Protein AF-A0A955J8L3-F1 (afdb_monomer_lite)

Radius of gyration: 18.0 Å; chains: 1; bounding box: 46×38×41 Å

Foldseek 3Di:
DDDDPPDQPPPDPVSVVVLVVVCPPDDPLVVLVVLLVVLQVLLVVLLVVLVVLVVVLVVCVVVVVPVVCVVVSVVSVVVSLVSLVVSVVVNVVSCVVCVPSCVPPDDDSVSSPD

Sequence (114 aa):
MGSEPDSFKKLGPEALVMFARGLAGLPPEEVRQLKRLYVKNTVTDLRAEIGHREAGFRAGCIHWLIPLFWPFAWAERSSISVAKRRGRELVANLREAWSEDLRGLELDLTFLEG

Secondary structure (DSSP, 8-state):
---------TT-HHHHHHHHHHTTT--HHHHHHHHHHHHHHHHHHHHHHHHHHHHHHHHGGGGGGSGGGHHHHHHHHHHHHHHHHHHHHHHHHHHHHTTTTTTT-----GGG--

pLDDT: mean 81.44, std 13.81, range [36.38, 91.94]

Structure (mmCIF, N/CA/C/O backbone):
data_AF-A0A955J8L3-F1
#
_entry.id   AF-A0A955J8L3-F1
#
loop_
_atom_site.group_PDB
_atom_site.id
_atom_site.type_symbol
_atom_site.label_atom_id
_atom_site.label_alt_id
_atom_site.label_comp_id
_atom_site.label_asym_id
_atom_site.label_entity_id
_atom_site.label_seq_id
_atom_site.pdbx_PDB_ins_code
_atom_site.Cartn_x
_atom_site.Cartn_y
_atom_site.Cartn_z
_atom_site.occupancy
_atom_site.B_iso_or_equiv
_atom_site.auth_seq_id
_atom_site.auth_comp_id
_atom_site.auth_asym_id
_atom_site.auth_atom_id
_atom_site.pdbx_PDB_model_num
ATOM 1 N N . MET A 1 1 ? -8.890 24.663 -14.651 1.00 36.78 1 MET A N 1
ATOM 2 C CA . MET A 1 1 ? -8.043 23.460 -14.506 1.00 36.78 1 MET A CA 1
ATOM 3 C C . MET A 1 1 ? -8.413 22.839 -13.180 1.00 36.78 1 MET A C 1
ATOM 5 O O . MET A 1 1 ? -8.233 23.492 -12.163 1.00 36.78 1 MET A O 1
ATOM 9 N N . GLY A 1 2 ? -9.103 21.699 -13.230 1.00 36.38 2 GLY A N 1
ATOM 10 C CA . GLY A 1 2 ? -9.717 21.079 -12.062 1.00 36.38 2 GLY A CA 1
ATOM 11 C C . GLY A 1 2 ? -8.663 20.686 -11.039 1.00 36.38 2 GLY A C 1
ATOM 12 O O . GLY A 1 2 ? -7.707 19.996 -11.372 1.00 36.38 2 GLY A O 1
ATOM 13 N N . SER A 1 3 ? -8.846 21.159 -9.813 1.00 40.03 3 SER A N 1
ATOM 14 C CA . SER A 1 3 ? -8.213 20.600 -8.630 1.00 40.03 3 SER A CA 1
ATOM 15 C C . SER A 1 3 ? -8.652 19.143 -8.521 1.00 40.03 3 SER A C 1
ATOM 17 O O . SER A 1 3 ? -9.813 18.877 -8.200 1.00 40.03 3 SER A O 1
ATOM 19 N N . GLU A 1 4 ? -7.751 18.214 -8.841 1.00 40.41 4 GLU A N 1
ATOM 20 C CA . GLU A 1 4 ? -7.878 16.832 -8.387 1.00 40.41 4 GLU A CA 1
ATOM 21 C C . GLU A 1 4 ? -8.183 16.873 -6.884 1.00 40.41 4 GLU A C 1
ATOM 23 O O . GLU A 1 4 ? -7.490 17.589 -6.152 1.00 40.41 4 GLU A O 1
ATOM 28 N N . PRO A 1 5 ? -9.242 16.198 -6.403 1.00 42.09 5 PRO A N 1
ATOM 29 C CA . PRO A 1 5 ? -9.446 16.083 -4.972 1.00 42.09 5 PRO A CA 1
ATOM 30 C C . PRO A 1 5 ? -8.207 15.387 -4.423 1.00 42.09 5 PRO A C 1
ATOM 32 O O . PRO A 1 5 ? -7.914 14.276 -4.859 1.00 42.09 5 PRO A O 1
ATOM 35 N N . AS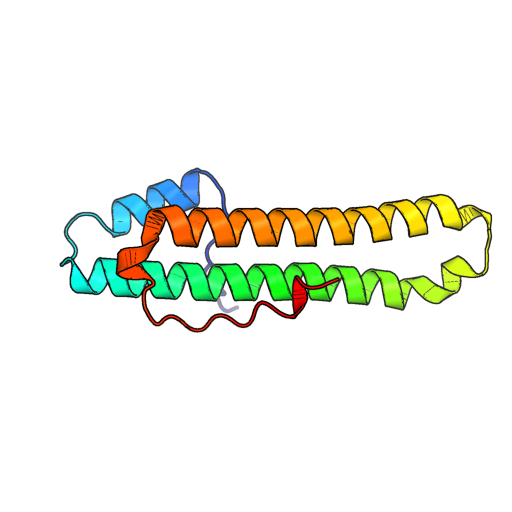P A 1 6 ? -7.479 16.083 -3.541 1.00 46.69 6 ASP A N 1
ATOM 36 C CA . ASP A 1 6 ? -6.285 15.616 -2.839 1.00 46.69 6 ASP A CA 1
ATOM 37 C C . ASP A 1 6 ? -6.518 14.175 -2.374 1.00 46.69 6 ASP A C 1
ATOM 39 O O . ASP A 1 6 ? -7.111 13.898 -1.328 1.00 46.69 6 ASP A O 1
ATOM 43 N N . SER A 1 7 ? -6.077 13.241 -3.212 1.00 43.53 7 SER A N 1
ATOM 44 C CA . SER A 1 7 ? -5.989 11.830 -2.914 1.00 43.53 7 SER A CA 1
ATOM 45 C C . SER A 1 7 ? -5.179 11.748 -1.637 1.00 43.53 7 SER A C 1
ATOM 47 O O . SER A 1 7 ? -4.034 12.206 -1.654 1.00 43.53 7 SER A O 1
ATOM 49 N N . PHE A 1 8 ? -5.796 11.258 -0.554 1.00 45.09 8 PHE A N 1
ATOM 50 C CA . PHE A 1 8 ? -5.191 10.989 0.751 1.00 45.09 8 PHE A CA 1
ATOM 51 C C . PHE A 1 8 ? -3.675 10.846 0.631 1.00 45.09 8 PHE A C 1
ATOM 53 O O . PHE A 1 8 ? -3.144 9.806 0.238 1.00 45.09 8 PHE A O 1
ATOM 60 N N . LYS A 1 9 ? -2.989 11.967 0.862 1.00 47.22 9 LYS A N 1
ATOM 61 C CA . LYS A 1 9 ? -1.574 12.121 0.556 1.00 47.22 9 LYS A CA 1
ATOM 62 C C . LYS A 1 9 ? -0.835 11.099 1.410 1.00 47.22 9 LYS A C 1
ATOM 64 O O . LYS A 1 9 ? -0.907 11.182 2.632 1.00 47.22 9 LYS A O 1
ATOM 69 N N . LYS A 1 10 ? -0.226 10.117 0.730 1.00 51.62 10 LYS A N 1
ATOM 70 C CA . LYS A 1 10 ? 0.714 9.086 1.207 1.00 51.62 10 LYS A CA 1
ATOM 71 C C . LYS A 1 10 ? 0.855 9.013 2.725 1.00 51.62 10 LYS A C 1
ATOM 73 O O . LYS A 1 10 ? 1.478 9.912 3.267 1.00 51.62 10 LYS A O 1
ATOM 78 N N . LEU A 1 11 ? 0.370 7.918 3.326 1.00 56.38 11 LEU A N 1
ATOM 79 C CA . LEU A 1 11 ? 0.760 7.250 4.593 1.00 56.38 11 LEU A CA 1
ATOM 80 C C . LEU A 1 11 ? 1.888 7.907 5.432 1.00 56.38 11 LEU A C 1
ATOM 82 O O . LEU A 1 11 ? 2.869 7.260 5.799 1.00 56.38 11 LEU A O 1
ATOM 86 N N . GLY A 1 12 ? 1.771 9.196 5.718 1.00 58.03 12 GLY A N 1
ATOM 87 C CA . GLY A 1 12 ? 2.693 9.979 6.518 1.00 58.03 12 GLY A CA 1
ATOM 88 C C . GLY A 1 12 ? 2.118 10.130 7.920 1.00 58.03 12 GLY A C 1
ATOM 89 O O . GLY A 1 12 ? 0.893 10.057 8.088 1.00 58.03 12 GLY A O 1
ATOM 90 N N . PRO A 1 13 ? 2.965 10.342 8.937 1.00 60.84 13 PRO A N 1
ATOM 91 C CA . PRO A 1 13 ? 2.499 10.582 10.300 1.00 60.84 13 PRO A CA 1
ATOM 92 C C . PRO A 1 13 ? 1.451 11.707 10.365 1.00 60.84 13 PRO A C 1
ATOM 94 O O . PRO A 1 13 ? 0.491 11.613 11.124 1.00 60.84 13 PRO A O 1
ATOM 97 N N . GLU A 1 14 ? 1.546 12.716 9.501 1.00 68.94 14 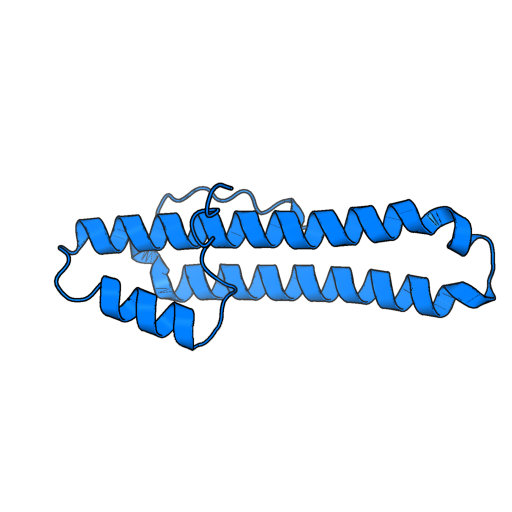GLU A N 1
ATOM 98 C CA . GLU A 1 14 ? 0.601 13.830 9.405 1.00 68.94 14 GLU A CA 1
ATOM 99 C C . GLU A 1 14 ? -0.786 13.393 8.909 1.00 68.94 14 GLU A C 1
ATOM 101 O O . GLU A 1 14 ? -1.800 13.815 9.466 1.00 68.94 14 GLU A O 1
ATOM 106 N N . ALA A 1 15 ? -0.852 12.521 7.899 1.00 67.38 15 ALA A N 1
ATOM 107 C CA . ALA A 1 15 ? -2.115 12.012 7.360 1.00 67.38 15 ALA A CA 1
ATOM 108 C C . ALA A 1 15 ? -2.852 11.143 8.391 1.00 67.38 15 ALA A C 1
ATOM 110 O O . ALA A 1 15 ? -4.073 11.233 8.522 1.00 67.38 15 ALA A O 1
ATOM 111 N N . LEU A 1 16 ? -2.105 10.360 9.175 1.00 69.56 16 LEU A N 1
ATOM 112 C CA . LEU A 1 16 ? -2.653 9.565 10.275 1.00 69.56 16 LEU A CA 1
ATOM 113 C C . LEU A 1 16 ? -3.182 10.443 11.410 1.00 69.56 16 LEU A C 1
ATOM 115 O O . LEU A 1 16 ? -4.261 10.176 11.933 1.00 69.56 16 LEU A O 1
ATOM 119 N N . VAL A 1 17 ? -2.466 11.512 11.765 1.00 76.31 17 VAL A N 1
ATOM 120 C CA . VAL A 1 17 ? -2.925 12.476 12.776 1.00 76.31 17 VAL A CA 1
ATOM 121 C C . VAL A 1 17 ? -4.188 13.202 12.307 1.00 76.31 17 VAL A C 1
ATOM 123 O O . VAL A 1 17 ? -5.121 13.367 13.091 1.00 76.31 17 VAL A O 1
ATOM 126 N N . MET A 1 18 ? -4.259 13.604 11.035 1.00 76.38 18 MET A N 1
ATOM 127 C CA . MET A 1 18 ? -5.453 14.238 10.464 1.00 76.38 18 MET A CA 1
ATOM 128 C C . MET A 1 18 ? -6.640 13.276 10.404 1.00 76.38 18 MET A C 1
ATOM 130 O O . MET A 1 18 ? -7.747 13.666 10.767 1.00 76.38 18 MET A O 1
ATOM 134 N N . PHE A 1 19 ? -6.414 12.014 10.032 1.00 74.81 19 PHE A N 1
ATOM 135 C CA . PHE A 1 19 ? -7.439 10.974 10.091 1.00 74.81 19 PHE A CA 1
ATOM 136 C C . PHE A 1 19 ? -7.938 10.774 11.526 1.00 74.81 19 PHE A C 1
ATOM 138 O O . PHE A 1 19 ? -9.134 10.867 11.770 1.00 74.81 19 PHE A O 1
ATOM 145 N N . ALA A 1 20 ? -7.037 10.603 12.497 1.00 78.06 20 ALA A N 1
ATOM 146 C CA . ALA A 1 20 ?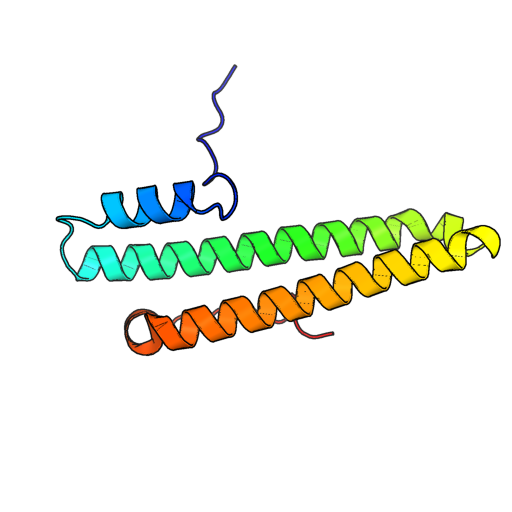 -7.395 10.441 13.906 1.00 78.06 20 ALA A CA 1
ATOM 147 C C . ALA A 1 20 ? -8.185 11.640 14.460 1.00 78.06 20 ALA A C 1
ATOM 149 O O . ALA A 1 20 ? -9.139 11.453 15.212 1.00 78.06 20 ALA A O 1
ATOM 150 N N . ARG A 1 21 ? -7.836 12.866 14.052 1.00 78.38 21 ARG A N 1
ATOM 151 C CA . ARG A 1 21 ? -8.603 14.078 14.380 1.00 78.38 21 ARG A CA 1
ATOM 152 C C . ARG A 1 21 ? -9.973 14.101 13.708 1.00 78.38 21 ARG A C 1
ATOM 154 O O . ARG A 1 21 ? -10.935 14.486 14.356 1.00 78.38 21 ARG A O 1
ATOM 161 N N . GLY A 1 22 ? -10.074 13.668 12.453 1.00 76.06 22 GLY A N 1
ATOM 162 C CA . GLY A 1 22 ? -11.345 13.559 11.730 1.00 76.06 22 GLY A CA 1
ATOM 163 C C . GLY A 1 22 ? -12.298 12.513 12.315 1.00 76.06 22 GLY A C 1
ATOM 164 O O . GLY A 1 22 ? -13.503 12.622 12.129 1.00 76.06 22 GLY A O 1
ATOM 165 N N . LEU A 1 23 ? -11.776 11.535 13.061 1.00 80.44 23 LEU A N 1
ATOM 166 C CA . LEU A 1 23 ? -12.581 10.566 13.809 1.00 80.44 23 LEU A CA 1
ATOM 167 C C . LEU A 1 23 ? -13.117 11.121 15.140 1.00 80.44 23 LEU A C 1
ATOM 169 O O . LEU A 1 23 ? -14.025 10.527 15.724 1.00 80.44 23 LEU A O 1
ATOM 173 N N . ALA A 1 24 ? -12.562 12.225 15.652 1.00 76.62 24 ALA A N 1
ATOM 174 C CA . ALA A 1 24 ? -12.951 12.774 16.944 1.00 76.62 24 ALA A CA 1
ATOM 175 C C . ALA A 1 24 ? -14.360 13.385 16.873 1.00 76.62 24 ALA A C 1
ATOM 177 O O . ALA A 1 24 ? -14.596 14.350 16.152 1.00 76.62 24 ALA A O 1
ATOM 178 N N . GLY A 1 25 ? -15.291 12.826 17.649 1.00 77.38 25 GLY A N 1
ATOM 179 C CA . GLY A 1 25 ? -16.683 13.283 17.706 1.00 77.38 25 GLY A CA 1
ATOM 180 C C . GLY A 1 25 ? -17.636 12.579 16.736 1.00 77.38 25 GLY A C 1
ATOM 181 O O . GLY A 1 25 ? -18.827 12.877 16.765 1.00 77.38 25 GLY A O 1
ATOM 182 N N . LEU A 1 26 ? -17.150 11.631 15.924 1.00 83.69 26 LEU A N 1
ATOM 183 C CA . LEU A 1 26 ? -18.014 10.784 15.100 1.00 83.69 26 LEU A CA 1
ATOM 184 C C . LEU A 1 26 ? -18.651 9.655 15.925 1.00 83.69 26 LEU A C 1
ATOM 186 O O . LEU A 1 26 ? -18.026 9.147 16.865 1.00 83.69 26 LEU A O 1
ATOM 190 N N . PRO A 1 27 ? -19.869 9.212 15.565 1.00 87.75 27 PRO A N 1
ATOM 191 C CA . PRO A 1 27 ? -20.471 8.038 16.176 1.00 87.75 27 PRO A CA 1
ATOM 192 C C . PRO A 1 27 ? -19.644 6.769 15.865 1.00 87.75 27 PRO A C 1
ATOM 194 O O . PRO A 1 27 ? -19.025 6.676 14.797 1.00 87.75 27 PRO A O 1
ATOM 197 N N . PRO A 1 28 ? -19.630 5.764 16.764 1.00 84.75 28 PRO A N 1
ATOM 198 C CA . PRO A 1 28 ? -18.784 4.570 16.629 1.00 84.75 28 PRO A CA 1
ATOM 199 C C . PRO A 1 28 ? -18.957 3.814 15.301 1.00 84.75 28 PRO A C 1
ATOM 201 O O . PRO A 1 28 ? -17.991 3.303 14.731 1.00 84.75 28 PRO A O 1
ATOM 204 N N . GLU A 1 29 ? -20.176 3.776 14.771 1.00 86.38 29 GLU A N 1
ATOM 205 C CA . GLU A 1 29 ? -20.523 3.134 13.504 1.00 86.38 29 GLU A CA 1
ATOM 206 C C . GLU A 1 29 ? -19.848 3.806 12.301 1.00 86.38 29 GLU A C 1
ATOM 208 O O . GLU A 1 29 ? -19.337 3.114 11.417 1.00 86.38 29 GLU A O 1
ATOM 213 N N . GLU A 1 30 ? -19.786 5.139 12.278 1.00 85.50 30 GLU A N 1
ATOM 214 C CA . GLU A 1 30 ? -19.106 5.891 11.218 1.00 85.50 30 GLU A CA 1
ATOM 215 C C . GLU A 1 30 ? -17.591 5.711 11.306 1.00 85.50 30 GLU A C 1
ATOM 217 O O . GLU A 1 30 ? -16.933 5.477 10.290 1.00 85.50 30 GLU A O 1
ATOM 222 N N . VAL A 1 31 ? -17.035 5.695 12.523 1.00 86.88 31 VAL A N 1
ATOM 223 C CA . VAL A 1 31 ? -15.617 5.379 12.753 1.00 86.88 31 VAL A CA 1
ATOM 224 C C . VAL A 1 31 ? -15.275 3.995 12.195 1.00 86.88 31 VAL A C 1
ATOM 226 O O . VAL A 1 31 ? -14.253 3.828 11.522 1.00 86.88 31 VAL A O 1
ATOM 229 N N . ARG A 1 32 ? -16.140 2.997 12.413 1.00 87.75 32 ARG A N 1
ATOM 230 C CA . ARG A 1 32 ? -15.955 1.645 11.867 1.00 87.75 32 ARG A CA 1
ATOM 231 C C . ARG A 1 32 ? -15.995 1.635 10.338 1.00 87.75 32 ARG A C 1
ATOM 233 O O . ARG A 1 32 ? -15.152 0.985 9.714 1.00 87.75 32 ARG A O 1
ATOM 240 N N . GLN A 1 33 ? -16.936 2.347 9.717 1.00 87.69 33 GLN A N 1
ATOM 241 C CA . GLN A 1 33 ? -17.009 2.449 8.254 1.00 87.69 33 GLN A CA 1
ATOM 242 C C . GLN A 1 33 ? -15.770 3.130 7.664 1.00 87.69 33 GLN A C 1
ATOM 244 O O . GLN A 1 33 ? -15.206 2.629 6.689 1.00 87.69 33 GLN A O 1
ATOM 249 N N . LEU A 1 34 ? -15.297 4.210 8.284 1.00 87.56 34 LEU A N 1
ATOM 250 C CA . LEU A 1 34 ? -14.102 4.929 7.848 1.00 87.56 34 LEU A CA 1
ATOM 251 C C . LEU A 1 34 ? -12.843 4.072 7.961 1.00 87.56 34 LEU A C 1
ATOM 253 O O . LEU A 1 34 ? -12.050 4.045 7.023 1.00 87.56 34 LEU A O 1
ATOM 257 N N . LYS A 1 35 ? -12.677 3.305 9.044 1.00 88.62 35 LYS A N 1
ATOM 258 C CA . LYS A 1 35 ? -11.585 2.324 9.164 1.00 88.62 35 LYS A CA 1
ATOM 259 C C . LYS A 1 35 ? -11.635 1.285 8.042 1.00 88.62 35 LYS A C 1
ATOM 261 O O . LYS A 1 35 ? -10.617 1.014 7.411 1.00 88.62 35 LYS A O 1
ATOM 266 N N . ARG A 1 36 ? -12.816 0.730 7.738 1.00 90.38 36 ARG A N 1
ATOM 267 C CA . ARG A 1 36 ? -12.986 -0.227 6.625 1.00 90.38 36 ARG A CA 1
ATOM 268 C C . ARG A 1 36 ? -12.616 0.394 5.278 1.00 90.38 36 ARG A C 1
ATOM 270 O O . ARG A 1 36 ? -11.935 -0.251 4.482 1.00 90.38 36 ARG A O 1
ATOM 277 N N . LEU A 1 37 ? -13.052 1.628 5.027 1.00 89.75 37 LEU A N 1
ATOM 278 C CA . LEU A 1 37 ? -12.742 2.360 3.800 1.00 89.75 37 LEU A CA 1
ATOM 279 C C . LEU A 1 37 ? -11.243 2.653 3.690 1.00 89.75 37 LEU A C 1
ATOM 281 O O . LEU A 1 37 ? -10.645 2.409 2.646 1.00 89.75 37 LEU A O 1
ATOM 285 N N . TYR A 1 38 ? -10.625 3.092 4.785 1.00 87.56 38 TYR A N 1
ATOM 286 C CA . TYR A 1 38 ? -9.189 3.320 4.869 1.00 87.56 38 TYR A CA 1
ATOM 287 C C . TYR A 1 38 ? -8.397 2.057 4.515 1.00 87.56 38 TYR A C 1
ATOM 289 O O . TYR A 1 38 ? -7.478 2.117 3.698 1.00 87.56 38 TYR A O 1
ATOM 297 N N . VAL A 1 39 ? -8.770 0.896 5.066 1.00 89.44 39 VAL A N 1
ATOM 298 C CA . VAL A 1 39 ? -8.094 -0.375 4.758 1.00 89.44 39 VAL A CA 1
ATOM 299 C C . VAL A 1 39 ? -8.266 -0.752 3.286 1.00 89.44 39 VAL A C 1
ATOM 301 O O . VAL A 1 39 ? -7.288 -1.125 2.641 1.00 89.44 39 VAL A O 1
ATOM 304 N N . LYS A 1 40 ? -9.473 -0.615 2.724 1.00 90.06 40 LYS A N 1
ATOM 305 C CA . LYS A 1 40 ? -9.728 -0.882 1.298 1.00 90.06 40 LYS A CA 1
ATOM 306 C C . LYS A 1 40 ? -8.886 0.004 0.378 1.00 90.06 40 LYS A C 1
ATOM 308 O O . LYS A 1 40 ? -8.272 -0.509 -0.558 1.00 90.06 40 LYS A O 1
ATOM 313 N N . ASN A 1 41 ? -8.828 1.302 0.662 1.00 89.75 41 ASN A N 1
ATOM 314 C CA . ASN A 1 41 ? -8.014 2.242 -0.107 1.00 89.75 41 ASN A CA 1
ATOM 315 C C . ASN A 1 41 ? -6.529 1.896 0.020 1.00 89.75 41 ASN A C 1
ATOM 317 O O . ASN A 1 41 ? -5.857 1.741 -0.990 1.00 89.75 41 ASN A O 1
ATOM 321 N N . THR A 1 42 ? -6.056 1.624 1.238 1.00 87.38 42 THR A N 1
ATOM 322 C CA . THR A 1 42 ? -4.664 1.217 1.487 1.00 87.38 42 THR A CA 1
ATOM 323 C C . THR A 1 42 ? -4.276 -0.035 0.690 1.00 87.38 42 THR A C 1
ATOM 325 O O . THR A 1 42 ? -3.200 -0.088 0.100 1.00 87.38 42 THR A O 1
ATOM 328 N N . VAL A 1 43 ? -5.144 -1.052 0.634 1.00 89.31 43 VAL A N 1
ATOM 329 C CA . VAL A 1 43 ? -4.898 -2.272 -0.160 1.00 89.31 43 VAL A CA 1
ATOM 330 C C . VAL A 1 43 ? -4.898 -1.976 -1.662 1.00 89.31 43 VAL A C 1
ATOM 332 O O . VAL A 1 43 ? -4.084 -2.536 -2.396 1.00 89.31 43 VAL A O 1
ATOM 335 N N . THR A 1 44 ? -5.779 -1.087 -2.117 1.00 90.06 44 THR A N 1
ATOM 336 C CA . THR A 1 44 ? -5.839 -0.651 -3.520 1.00 90.06 44 THR A CA 1
ATOM 337 C C . THR A 1 44 ? -4.566 0.095 -3.921 1.00 90.06 44 THR A C 1
ATOM 339 O O . THR A 1 44 ? -3.990 -0.201 -4.967 1.00 90.06 44 THR A O 1
ATOM 342 N N . ASP A 1 45 ? -4.068 0.977 -3.057 1.00 87.81 45 ASP A N 1
ATOM 343 C CA . ASP A 1 45 ? -2.827 1.720 -3.273 1.00 87.81 45 ASP A CA 1
ATOM 344 C C . ASP A 1 45 ? -1.613 0.786 -3.298 1.00 87.81 45 ASP A C 1
ATOM 346 O O . ASP A 1 45 ? -0.783 0.875 -4.202 1.00 87.81 45 ASP A O 1
ATOM 350 N N . LEU A 1 46 ? -1.540 -0.174 -2.367 1.00 88.44 46 LEU A N 1
ATOM 351 C CA . LEU A 1 46 ? -0.492 -1.201 -2.364 1.00 88.44 46 LEU A CA 1
ATOM 352 C C . LEU A 1 46 ? -0.490 -2.016 -3.661 1.00 88.44 46 LEU A C 1
ATOM 354 O O . LEU A 1 46 ? 0.575 -2.299 -4.213 1.00 88.44 46 LEU A O 1
ATOM 358 N N . ARG A 1 47 ? -1.673 -2.389 -4.161 1.00 90.25 47 ARG A N 1
ATOM 359 C CA . ARG A 1 47 ? -1.814 -3.098 -5.437 1.00 90.25 47 ARG A CA 1
ATOM 360 C C . ARG A 1 47 ? -1.320 -2.251 -6.597 1.00 90.25 47 ARG A C 1
ATOM 362 O O . ARG A 1 47 ? -0.585 -2.764 -7.436 1.00 90.25 47 ARG A O 1
ATOM 369 N N . ALA A 1 48 ? -1.725 -0.986 -6.655 1.00 90.25 48 ALA A N 1
ATOM 370 C CA . ALA A 1 48 ? -1.306 -0.074 -7.708 1.00 90.25 48 ALA A CA 1
ATOM 371 C C . ALA A 1 48 ? 0.215 0.136 -7.684 1.00 90.25 48 ALA A C 1
ATOM 373 O O . ALA A 1 48 ? 0.858 0.056 -8.728 1.00 90.25 48 ALA A O 1
ATOM 374 N N . GLU A 1 49 ? 0.808 0.318 -6.502 1.00 88.75 49 GLU A N 1
ATOM 375 C CA . GLU A 1 49 ? 2.251 0.494 -6.343 1.00 88.75 49 GLU A CA 1
ATOM 376 C C . GLU A 1 49 ? 3.032 -0.750 -6.787 1.00 88.75 49 GLU A C 1
ATOM 378 O O . GLU A 1 49 ? 3.970 -0.644 -7.579 1.00 88.75 49 GLU A O 1
ATOM 383 N N . ILE A 1 50 ? 2.642 -1.938 -6.316 1.00 90.50 50 ILE A N 1
ATOM 384 C CA . ILE A 1 50 ? 3.307 -3.194 -6.685 1.00 90.50 50 ILE A CA 1
ATOM 385 C C . ILE A 1 50 ? 3.103 -3.492 -8.170 1.00 90.50 50 ILE A C 1
ATOM 387 O O . ILE A 1 50 ? 4.071 -3.803 -8.860 1.00 90.50 50 ILE A O 1
ATOM 391 N N . GLY A 1 51 ? 1.882 -3.330 -8.682 1.00 88.62 51 GLY A N 1
ATOM 392 C CA . GLY A 1 51 ? 1.568 -3.519 -10.095 1.00 88.62 51 GLY A CA 1
ATOM 393 C C . GLY A 1 51 ? 2.358 -2.573 -10.999 1.00 88.62 51 GLY A C 1
ATOM 394 O O . GLY A 1 51 ? 2.876 -3.004 -12.027 1.00 88.62 51 GLY A O 1
ATOM 395 N N . HIS A 1 52 ? 2.530 -1.310 -10.598 1.00 87.69 52 HIS A N 1
ATOM 396 C CA . HIS A 1 52 ? 3.350 -0.348 -11.331 1.00 87.69 52 HIS A CA 1
ATOM 397 C C . HIS A 1 52 ? 4.826 -0.761 -11.364 1.00 87.69 52 HIS A C 1
ATOM 399 O O . HIS A 1 52 ? 5.445 -0.730 -12.426 1.00 87.69 52 HIS A O 1
ATOM 405 N N . ARG A 1 53 ? 5.387 -1.210 -10.233 1.00 86.88 53 ARG A N 1
ATOM 406 C CA . ARG A 1 53 ? 6.774 -1.701 -10.180 1.00 86.88 53 ARG A CA 1
ATOM 407 C C . ARG A 1 53 ? 6.970 -2.975 -11.001 1.00 86.88 53 ARG A C 1
ATOM 409 O O . ARG A 1 53 ? 7.954 -3.083 -11.721 1.00 86.88 53 ARG A O 1
ATOM 416 N N . GLU A 1 54 ? 6.038 -3.924 -10.937 1.00 88.44 54 GLU A N 1
ATOM 417 C CA . GLU A 1 54 ? 6.090 -5.140 -11.756 1.00 88.44 54 GLU A CA 1
ATOM 418 C C . GLU A 1 54 ? 5.972 -4.833 -13.254 1.00 88.44 54 GLU A C 1
ATOM 420 O O . GLU A 1 54 ? 6.687 -5.428 -14.061 1.00 88.44 54 GLU A O 1
ATOM 425 N N . ALA A 1 55 ? 5.104 -3.893 -13.635 1.00 87.94 55 ALA A N 1
ATOM 426 C CA . ALA A 1 55 ? 4.983 -3.431 -15.012 1.00 87.94 55 ALA A CA 1
ATOM 427 C C . ALA A 1 55 ? 6.260 -2.723 -15.486 1.00 87.94 55 ALA A C 1
ATOM 429 O O . ALA A 1 55 ? 6.717 -2.998 -16.593 1.00 87.94 55 ALA A O 1
ATOM 430 N N . GLY A 1 56 ? 6.865 -1.877 -14.646 1.00 85.31 56 GLY A N 1
ATOM 431 C CA . GLY A 1 56 ? 8.147 -1.222 -14.920 1.00 85.31 56 GLY A CA 1
ATOM 432 C C . GLY A 1 56 ? 9.275 -2.230 -15.135 1.00 85.31 56 GLY A C 1
ATOM 433 O O . GLY A 1 56 ? 9.939 -2.201 -16.171 1.00 85.31 56 GLY A O 1
ATOM 434 N N . PHE A 1 57 ? 9.395 -3.203 -14.231 1.00 86.81 57 PHE A N 1
ATOM 435 C CA . PHE 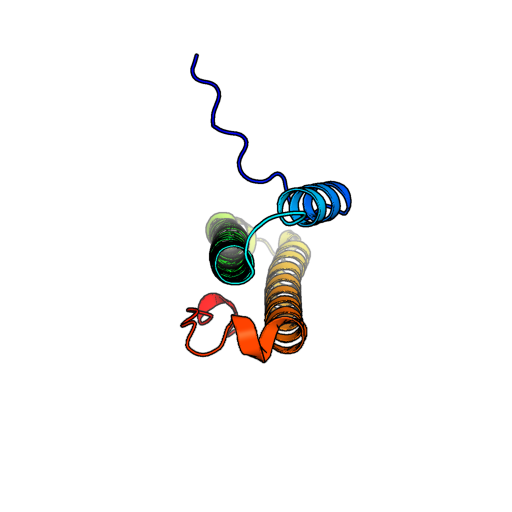A 1 57 ? 10.353 -4.299 -14.349 1.00 86.81 57 PHE A CA 1
ATOM 436 C C . PHE A 1 57 ? 10.169 -5.066 -15.671 1.00 86.81 57 PHE A C 1
ATOM 438 O O . PHE A 1 57 ? 11.128 -5.263 -16.412 1.00 86.81 57 PHE A O 1
ATOM 445 N N . ARG A 1 58 ? 8.927 -5.428 -16.032 1.00 86.75 58 ARG A N 1
ATOM 446 C CA . ARG A 1 58 ? 8.617 -6.110 -17.306 1.00 86.75 58 ARG A CA 1
ATOM 447 C C . ARG A 1 58 ? 8.856 -5.237 -18.542 1.00 86.75 58 ARG A C 1
ATOM 449 O O . ARG A 1 58 ? 9.262 -5.751 -19.579 1.00 86.75 58 ARG A O 1
ATOM 456 N N . ALA A 1 59 ? 8.614 -3.933 -18.469 1.00 86.00 59 ALA A N 1
ATOM 457 C CA . ALA A 1 59 ? 8.928 -3.017 -19.565 1.00 86.00 59 ALA A CA 1
ATOM 458 C C . ALA A 1 59 ? 10.450 -2.911 -19.787 1.00 86.00 59 ALA A C 1
ATOM 460 O O . ALA A 1 59 ? 10.912 -2.760 -20.917 1.00 86.00 59 ALA A O 1
ATOM 461 N N . GLY A 1 60 ? 11.237 -3.071 -18.720 1.00 80.62 60 GLY A N 1
ATOM 462 C CA . GLY A 1 60 ? 12.698 -3.080 -18.742 1.00 80.62 60 GLY A CA 1
ATOM 463 C C . GLY A 1 60 ? 13.347 -4.323 -19.363 1.00 80.62 60 GLY A C 1
ATOM 464 O O . GLY A 1 60 ? 14.567 -4.319 -19.523 1.00 80.62 60 GLY A O 1
ATOM 465 N N . CYS A 1 61 ? 12.578 -5.347 -19.762 1.00 80.19 61 CYS A N 1
ATOM 466 C CA . CYS A 1 61 ? 13.080 -6.647 -20.237 1.00 80.19 61 CYS A CA 1
ATOM 467 C C . CYS A 1 61 ? 14.152 -6.570 -21.339 1.00 80.19 61 CYS A C 1
ATOM 469 O O . CYS A 1 61 ? 15.037 -7.422 -21.383 1.00 80.19 61 CYS A O 1
ATOM 471 N N . ILE A 1 62 ? 14.121 -5.553 -22.208 1.00 79.62 62 ILE A N 1
ATOM 472 C CA . ILE A 1 62 ? 15.134 -5.365 -23.265 1.00 79.62 62 ILE A CA 1
ATOM 473 C C . ILE A 1 62 ? 16.544 -5.193 -22.667 1.00 79.62 62 ILE A C 1
ATOM 475 O O . ILE A 1 62 ? 17.514 -5.720 -23.210 1.00 79.62 62 ILE A O 1
ATOM 479 N N . HIS A 1 63 ? 16.667 -4.535 -21.510 1.00 76.69 63 HIS A N 1
ATOM 480 C CA . HIS A 1 63 ? 17.949 -4.328 -20.829 1.00 76.69 63 HIS A CA 1
ATOM 481 C C . HIS A 1 63 ? 18.502 -5.613 -20.200 1.00 76.69 63 HIS A C 1
ATOM 483 O O . HIS A 1 63 ? 19.701 -5.702 -19.947 1.00 76.69 63 HIS A O 1
ATOM 489 N N . TRP A 1 64 ? 17.671 -6.638 -19.980 1.00 79.69 64 TRP A N 1
ATOM 490 C CA . TRP A 1 64 ? 18.114 -7.906 -19.390 1.00 79.69 64 TRP A CA 1
ATOM 491 C C . TRP A 1 64 ? 18.928 -8.767 -20.357 1.00 79.69 64 TRP A C 1
ATOM 493 O O . TRP A 1 64 ? 19.619 -9.684 -19.921 1.00 79.69 64 TRP A O 1
ATOM 503 N N . LEU A 1 65 ? 18.896 -8.463 -21.657 1.00 84.50 65 LEU A N 1
ATOM 504 C CA . LEU A 1 65 ? 19.748 -9.119 -22.652 1.00 84.50 65 LEU A CA 1
ATOM 505 C C . LEU A 1 65 ? 21.224 -8.718 -22.518 1.00 84.50 65 LEU A C 1
ATOM 507 O O . LEU A 1 65 ? 22.096 -9.389 -23.061 1.00 84.50 65 LEU A O 1
ATOM 511 N N . ILE A 1 66 ? 21.511 -7.639 -21.789 1.00 89.50 66 ILE A N 1
ATOM 512 C CA . ILE A 1 66 ? 22.855 -7.107 -21.592 1.00 89.50 66 ILE A CA 1
ATOM 513 C C . ILE A 1 66 ? 23.302 -7.453 -20.156 1.00 89.50 66 ILE A C 1
ATOM 515 O O . ILE A 1 66 ? 22.762 -6.887 -19.201 1.00 89.50 66 ILE A O 1
ATOM 519 N N . PRO A 1 67 ? 24.316 -8.324 -19.968 1.00 87.81 67 PRO A N 1
ATOM 520 C CA . PRO A 1 67 ? 24.753 -8.779 -18.641 1.00 87.81 67 PRO A CA 1
ATOM 521 C C . PRO A 1 67 ? 25.142 -7.663 -17.664 1.00 87.81 67 PRO A C 1
ATOM 523 O O . PRO A 1 67 ? 24.985 -7.814 -16.455 1.00 87.81 67 PRO A O 1
ATOM 526 N N . LEU A 1 68 ? 25.593 -6.514 -18.179 1.00 91.94 68 LEU A N 1
ATOM 527 C CA . LEU A 1 68 ? 25.929 -5.333 -17.378 1.00 91.94 68 LEU A CA 1
ATOM 528 C C . LEU A 1 68 ? 24.751 -4.827 -16.523 1.00 91.94 68 LEU A C 1
ATOM 530 O O . LEU A 1 68 ? 24.974 -4.308 -15.433 1.00 91.94 68 LEU A O 1
ATOM 534 N N . PHE A 1 69 ? 23.505 -4.996 -16.980 1.00 88.69 69 PHE A N 1
ATOM 535 C CA . PHE A 1 69 ? 22.312 -4.533 -16.259 1.00 88.69 69 PHE A CA 1
ATOM 536 C C . PHE A 1 69 ? 21.701 -5.593 -15.332 1.00 88.69 69 PHE A C 1
ATOM 538 O O . PHE A 1 69 ? 20.737 -5.303 -14.624 1.00 88.69 69 PHE A O 1
ATOM 545 N N . TRP A 1 70 ? 22.247 -6.811 -15.276 1.00 88.69 70 TRP A N 1
ATOM 546 C CA . TRP A 1 70 ? 21.723 -7.866 -14.400 1.00 88.69 70 TRP A CA 1
ATOM 547 C C . TRP A 1 70 ? 21.728 -7.507 -12.911 1.00 88.69 70 TRP A C 1
ATOM 549 O O . TRP A 1 70 ? 20.724 -7.789 -12.253 1.00 88.69 70 TRP A O 1
ATOM 559 N N . PRO A 1 71 ? 22.768 -6.850 -12.355 1.00 90.50 71 PRO A N 1
ATOM 560 C CA . PRO A 1 71 ? 22.726 -6.405 -10.964 1.00 90.50 71 PRO A CA 1
ATOM 561 C C . PRO A 1 71 ? 21.556 -5.452 -10.695 1.00 90.50 71 PRO A C 1
ATOM 563 O O . PRO A 1 71 ? 20.896 -5.563 -9.663 1.00 90.50 71 PRO A O 1
ATOM 566 N N . PHE A 1 72 ? 21.254 -4.561 -11.646 1.00 87.44 72 PHE A N 1
ATOM 567 C CA . PHE A 1 72 ? 20.126 -3.636 -11.542 1.00 87.44 72 PHE A CA 1
ATOM 568 C C . PHE A 1 72 ? 18.786 -4.377 -11.590 1.00 87.44 72 PHE A C 1
ATOM 570 O O . PHE A 1 72 ? 17.949 -4.183 -10.712 1.00 87.44 72 PHE A O 1
ATOM 577 N N . ALA A 1 73 ? 18.612 -5.298 -12.542 1.00 86.25 73 ALA A N 1
ATOM 578 C CA . ALA A 1 73 ? 17.409 -6.125 -12.632 1.00 86.25 73 ALA A CA 1
ATOM 579 C C . ALA A 1 73 ? 17.186 -6.963 -11.358 1.00 86.25 73 ALA A C 1
ATOM 581 O O . ALA A 1 73 ? 16.062 -7.104 -10.873 1.00 86.25 73 ALA A O 1
ATOM 582 N N . TRP A 1 74 ? 18.258 -7.496 -10.767 1.00 89.00 74 TRP A N 1
ATOM 583 C CA . TRP A 1 74 ? 18.172 -8.248 -9.518 1.00 89.00 74 TRP A CA 1
ATOM 584 C C . TRP A 1 74 ? 17.788 -7.360 -8.326 1.00 89.00 74 TRP A C 1
ATOM 586 O O . TRP A 1 74 ? 16.943 -7.750 -7.513 1.00 89.00 74 TRP A O 1
ATOM 596 N N . ALA A 1 75 ? 18.351 -6.152 -8.242 1.00 89.06 75 ALA A N 1
ATOM 597 C CA . ALA A 1 75 ? 17.983 -5.165 -7.231 1.00 89.06 75 ALA A CA 1
ATOM 598 C C . ALA A 1 75 ? 16.512 -4.738 -7.363 1.00 89.06 75 ALA A C 1
ATOM 600 O O . ALA A 1 75 ? 15.789 -4.700 -6.367 1.00 89.06 75 ALA A O 1
ATOM 601 N N . GLU A 1 76 ? 16.035 -4.493 -8.583 1.00 88.38 76 GLU A N 1
ATOM 602 C CA . GLU A 1 76 ? 14.646 -4.119 -8.852 1.00 88.38 76 GLU A CA 1
ATOM 603 C C . GLU A 1 76 ? 13.675 -5.244 -8.467 1.00 88.38 76 GLU A C 1
ATOM 605 O O . GLU A 1 76 ? 12.724 -5.010 -7.716 1.00 88.38 76 GLU A O 1
ATOM 610 N N . ARG A 1 77 ? 13.970 -6.492 -8.850 1.00 89.56 77 ARG A N 1
ATOM 611 C CA . ARG A 1 77 ? 13.191 -7.669 -8.430 1.00 89.56 77 ARG A CA 1
ATOM 612 C C . ARG A 1 77 ? 13.157 -7.830 -6.908 1.00 89.56 77 ARG A C 1
ATOM 614 O O . ARG A 1 77 ? 12.104 -8.125 -6.343 1.00 89.56 77 ARG A O 1
ATOM 621 N N . SER A 1 78 ? 14.288 -7.614 -6.242 1.00 90.25 78 SER A N 1
ATOM 622 C CA . SER A 1 78 ? 14.377 -7.655 -4.777 1.00 90.25 78 SER A CA 1
ATOM 623 C C . SER A 1 78 ? 13.574 -6.523 -4.129 1.00 90.25 78 SER A C 1
ATOM 625 O O . SER A 1 78 ? 12.941 -6.712 -3.095 1.00 90.25 78 SER A O 1
ATOM 627 N N . SER A 1 79 ? 13.517 -5.349 -4.758 1.00 88.81 79 SER A N 1
ATOM 628 C CA . SER A 1 79 ? 12.695 -4.237 -4.277 1.00 88.81 79 SER A CA 1
ATOM 629 C C . SER A 1 79 ? 11.194 -4.555 -4.331 1.00 88.81 79 SER A C 1
ATOM 631 O O . SER A 1 79 ? 10.450 -4.162 -3.430 1.00 88.81 79 SER A O 1
ATOM 633 N N . ILE A 1 80 ? 10.749 -5.305 -5.348 1.00 90.31 80 ILE A N 1
ATOM 634 C CA . ILE A 1 80 ? 9.358 -5.755 -5.490 1.00 90.31 80 ILE A CA 1
ATOM 635 C C . ILE A 1 80 ? 9.017 -6.770 -4.394 1.00 90.31 80 ILE A C 1
ATOM 637 O O . ILE A 1 80 ? 7.970 -6.649 -3.759 1.00 90.31 80 ILE A O 1
ATOM 641 N N . SER A 1 81 ? 9.900 -7.733 -4.111 1.00 91.00 81 SER A N 1
ATOM 642 C CA . SER A 1 81 ? 9.657 -8.724 -3.052 1.00 91.00 81 SER A CA 1
ATOM 643 C C . SER A 1 81 ? 9.614 -8.087 -1.658 1.00 91.00 81 SER A C 1
ATOM 645 O O . SER A 1 81 ? 8.745 -8.425 -0.850 1.00 91.00 81 SER A O 1
ATOM 647 N N . VAL A 1 82 ? 10.479 -7.104 -1.388 1.00 91.56 82 VAL A N 1
ATOM 648 C CA . VAL A 1 82 ? 10.440 -6.306 -0.151 1.00 91.56 82 VAL A CA 1
ATOM 649 C C . VAL A 1 82 ? 9.140 -5.506 -0.055 1.00 91.56 82 VAL A C 1
ATOM 651 O O . VAL A 1 82 ? 8.526 -5.480 1.012 1.00 91.56 82 VAL A O 1
ATOM 654 N N . ALA A 1 83 ? 8.674 -4.903 -1.153 1.00 88.62 83 ALA A N 1
ATOM 655 C CA . ALA A 1 83 ? 7.399 -4.186 -1.181 1.00 88.62 83 ALA A CA 1
ATOM 656 C C . ALA A 1 83 ? 6.211 -5.114 -0.877 1.00 88.62 83 ALA A C 1
ATOM 658 O O . ALA A 1 83 ? 5.385 -4.785 -0.025 1.00 88.62 83 ALA A O 1
ATOM 659 N N . LYS A 1 84 ? 6.168 -6.310 -1.485 1.00 90.38 84 LYS A N 1
ATOM 660 C CA . LYS A 1 84 ? 5.158 -7.337 -1.177 1.00 90.38 84 LYS A CA 1
ATOM 661 C C . LYS A 1 84 ? 5.201 -7.745 0.292 1.00 90.38 84 LYS A C 1
ATOM 663 O O . LYS A 1 84 ? 4.166 -7.777 0.951 1.00 90.38 84 LYS A O 1
ATOM 668 N N . ARG A 1 85 ? 6.393 -8.005 0.839 1.00 91.56 85 ARG A N 1
ATOM 669 C CA . ARG A 1 85 ? 6.557 -8.358 2.256 1.00 91.56 85 ARG A CA 1
ATOM 670 C C . ARG A 1 85 ? 6.043 -7.257 3.181 1.00 91.56 85 ARG A C 1
ATOM 672 O O . ARG A 1 85 ? 5.247 -7.549 4.068 1.00 91.56 85 ARG A O 1
ATOM 679 N N . ARG A 1 86 ? 6.432 -6.005 2.935 1.00 89.06 86 ARG A N 1
ATOM 680 C CA . ARG A 1 86 ? 5.956 -4.848 3.701 1.00 89.06 86 ARG A CA 1
ATOM 681 C C . ARG A 1 86 ? 4.435 -4.702 3.621 1.00 89.06 86 ARG A C 1
ATOM 683 O O . ARG A 1 86 ? 3.803 -4.418 4.631 1.00 89.06 86 ARG A O 1
ATOM 690 N N . GLY A 1 87 ? 3.846 -4.924 2.445 1.00 88.25 87 GLY A N 1
ATOM 691 C CA . GLY A 1 87 ? 2.394 -4.932 2.262 1.00 88.25 87 GLY A CA 1
ATOM 692 C C . GLY A 1 87 ? 1.702 -6.008 3.105 1.00 88.25 87 GLY A C 1
ATOM 693 O O . GLY A 1 87 ? 0.714 -5.713 3.773 1.00 88.25 87 GLY A O 1
ATOM 694 N N . ARG A 1 88 ? 2.252 -7.231 3.145 1.00 89.94 88 ARG A N 1
ATOM 695 C CA . ARG A 1 88 ? 1.730 -8.322 3.991 1.00 89.94 88 ARG A CA 1
ATOM 696 C C . ARG A 1 88 ? 1.779 -7.968 5.473 1.00 89.94 88 ARG A C 1
ATOM 698 O O . ARG A 1 88 ? 0.778 -8.131 6.163 1.00 89.94 88 ARG A O 1
ATOM 705 N N . GLU A 1 89 ? 2.915 -7.463 5.943 1.00 91.38 89 GLU A N 1
ATOM 706 C CA . GLU A 1 89 ? 3.096 -7.047 7.339 1.00 91.38 89 GLU A CA 1
ATOM 707 C C . GLU A 1 89 ? 2.131 -5.909 7.709 1.00 91.38 89 GLU A C 1
ATOM 709 O O . GLU A 1 89 ? 1.482 -5.964 8.749 1.00 91.38 89 GLU A O 1
ATOM 714 N N . LEU A 1 90 ? 1.941 -4.923 6.826 1.00 87.94 90 LEU A N 1
ATOM 715 C CA . LEU A 1 90 ? 0.982 -3.839 7.047 1.00 87.94 90 LEU A CA 1
ATOM 716 C C . LEU A 1 90 ? -0.453 -4.362 7.192 1.00 87.94 90 LEU A C 1
ATOM 718 O O . LEU A 1 90 ? -1.157 -3.981 8.125 1.00 87.94 90 LEU A O 1
ATOM 722 N N . VAL A 1 91 ? -0.894 -5.230 6.278 1.00 88.69 91 VAL A N 1
ATOM 723 C CA . VAL A 1 91 ? -2.250 -5.796 6.318 1.00 88.69 91 VAL A CA 1
ATOM 724 C C . VAL A 1 91 ? -2.444 -6.667 7.560 1.00 88.69 91 VAL A C 1
ATOM 726 O O . VAL A 1 91 ? -3.514 -6.612 8.167 1.00 88.69 91 VAL A O 1
ATOM 729 N N . ALA A 1 92 ? -1.425 -7.428 7.968 1.00 89.44 92 ALA A N 1
ATOM 730 C CA . ALA A 1 92 ? -1.454 -8.197 9.209 1.00 89.44 92 ALA A CA 1
ATOM 731 C C . ALA A 1 92 ? -1.619 -7.279 10.431 1.00 89.44 92 ALA A C 1
ATOM 733 O O . ALA A 1 92 ? -2.552 -7.476 11.206 1.00 89.44 92 ALA A O 1
ATOM 734 N N . ASN A 1 93 ? -0.813 -6.218 10.533 1.00 89.56 93 ASN A N 1
ATOM 735 C CA . ASN A 1 93 ? -0.888 -5.250 11.630 1.00 89.56 93 ASN A CA 1
ATOM 736 C C . ASN A 1 93 ? -2.247 -4.533 11.678 1.00 89.56 93 ASN A C 1
ATOM 738 O O . ASN A 1 93 ? -2.804 -4.325 12.752 1.00 89.56 93 ASN A O 1
ATOM 742 N N . LEU A 1 94 ? -2.816 -4.172 10.521 1.00 87.19 94 LEU A N 1
ATOM 743 C CA . LEU A 1 94 ? -4.147 -3.558 10.446 1.00 87.19 94 LEU A CA 1
ATOM 744 C C . LEU A 1 94 ? -5.247 -4.525 10.899 1.00 87.19 94 LEU A C 1
ATOM 746 O O . LEU A 1 94 ? -6.166 -4.121 11.610 1.00 87.19 94 LEU A O 1
ATOM 750 N N . ARG A 1 95 ? -5.156 -5.803 10.508 1.00 88.12 95 ARG A N 1
ATOM 751 C CA . ARG A 1 95 ? -6.090 -6.848 10.954 1.00 88.12 95 ARG A CA 1
ATOM 752 C C . ARG A 1 95 ? -5.976 -7.124 12.444 1.00 88.12 95 ARG A C 1
ATOM 754 O O . ARG A 1 95 ? -6.998 -7.373 13.068 1.00 88.12 95 ARG A O 1
ATOM 761 N N . GLU A 1 96 ? -4.774 -7.082 13.001 1.00 90.19 96 GLU A N 1
ATOM 762 C CA . GLU A 1 96 ? -4.549 -7.244 14.435 1.00 90.19 96 GLU A CA 1
ATOM 763 C C . GLU A 1 96 ? -5.123 -6.055 15.215 1.00 90.19 96 GLU A C 1
ATOM 765 O O . GLU A 1 96 ? -5.960 -6.241 16.098 1.00 90.19 96 GLU A O 1
ATOM 770 N N . ALA A 1 97 ? -4.762 -4.829 14.821 1.00 88.81 97 ALA A N 1
ATOM 771 C CA . ALA A 1 97 ? -5.186 -3.608 15.499 1.00 88.81 97 ALA A CA 1
ATOM 772 C C . ALA A 1 97 ? -6.703 -3.372 15.432 1.00 88.81 97 ALA A C 1
ATOM 774 O O . ALA A 1 97 ? -7.287 -2.856 16.384 1.00 88.81 97 ALA A O 1
ATOM 775 N N . TRP A 1 98 ? -7.351 -3.724 14.315 1.00 90.19 98 TRP A N 1
ATOM 776 C CA . TRP A 1 98 ? -8.771 -3.445 14.060 1.00 90.19 98 TRP A CA 1
ATOM 777 C C . TRP A 1 98 ? -9.588 -4.715 13.788 1.00 90.19 98 TRP A C 1
ATOM 779 O O . TRP A 1 98 ? -10.536 -4.696 13.002 1.00 90.19 98 TRP A O 1
ATOM 789 N N . SER A 1 99 ? -9.235 -5.827 14.432 1.00 87.56 99 SER A N 1
ATOM 790 C CA . SER A 1 99 ? -9.845 -7.147 14.201 1.00 87.56 99 SER A CA 1
ATOM 791 C C . SER A 1 99 ? -11.377 -7.156 14.293 1.00 87.56 99 SER A C 1
ATOM 793 O O . SER A 1 99 ? -12.049 -7.756 13.450 1.00 87.56 99 SER A O 1
ATOM 795 N N . GLU A 1 100 ? -11.947 -6.457 15.275 1.00 88.81 100 GLU A N 1
ATOM 796 C CA . GLU A 1 100 ? -13.398 -6.350 15.465 1.00 88.81 100 GLU A CA 1
ATOM 797 C C . GLU A 1 100 ? -14.062 -5.497 14.381 1.00 88.81 100 GLU A C 1
ATOM 799 O O . GLU A 1 100 ? -15.073 -5.889 13.793 1.00 88.81 100 GLU A O 1
ATOM 804 N N . ASP A 1 101 ? -13.456 -4.356 14.058 1.00 88.44 101 ASP A N 1
ATOM 805 C CA . ASP A 1 101 ? -13.990 -3.413 13.079 1.00 88.44 101 ASP A CA 1
ATOM 806 C C . ASP A 1 101 ? -13.925 -3.963 11.652 1.00 88.44 101 ASP A C 1
ATOM 808 O O . ASP A 1 101 ? -14.816 -3.691 10.842 1.00 88.44 101 ASP A O 1
ATOM 812 N N . LEU A 1 102 ? -12.909 -4.769 11.342 1.00 86.06 102 LEU A N 1
ATOM 813 C CA . LEU A 1 102 ? -12.671 -5.356 10.022 1.00 86.06 102 LEU A CA 1
ATOM 814 C C . LEU A 1 102 ? -13.303 -6.744 9.850 1.00 86.06 102 LEU A C 1
ATOM 816 O O . LEU A 1 102 ? -13.159 -7.353 8.788 1.00 86.06 102 LEU A O 1
ATOM 820 N N . ARG A 1 103 ? -14.032 -7.257 10.849 1.00 86.38 103 ARG A N 1
ATOM 821 C CA . ARG A 1 103 ? -14.695 -8.562 10.748 1.00 86.38 103 ARG A CA 1
ATOM 822 C C . ARG A 1 103 ? -15.653 -8.597 9.547 1.00 86.38 103 ARG A C 1
ATOM 824 O O . ARG A 1 103 ? -16.519 -7.729 9.400 1.00 86.38 103 ARG A O 1
ATOM 831 N N . GLY A 1 104 ? -15.483 -9.603 8.687 1.00 82.44 104 GLY A N 1
ATOM 832 C CA . GLY A 1 104 ? -16.262 -9.769 7.452 1.00 82.44 104 GLY A CA 1
ATOM 833 C C . GLY A 1 104 ? -15.840 -8.855 6.294 1.00 82.44 104 GLY A C 1
ATOM 834 O O . GLY A 1 104 ? -16.557 -8.770 5.302 1.00 82.44 104 GLY A O 1
ATOM 835 N N . LEU A 1 105 ? -14.710 -8.146 6.403 1.00 86.81 105 LEU A N 1
ATOM 836 C CA . LEU A 1 105 ? -14.146 -7.382 5.294 1.00 86.81 105 LEU A CA 1
ATOM 837 C C . LEU A 1 105 ? -13.346 -8.306 4.368 1.00 86.81 105 LEU A C 1
ATOM 839 O O . LEU A 1 105 ? -12.259 -8.766 4.723 1.00 86.81 105 LEU A O 1
ATOM 843 N N . GLU A 1 106 ? -13.863 -8.538 3.167 1.00 86.69 106 GLU A N 1
ATOM 844 C CA . GLU A 1 106 ? -13.123 -9.229 2.113 1.00 86.69 106 GLU A CA 1
ATOM 845 C C . GLU A 1 106 ? -12.101 -8.280 1.477 1.00 86.69 106 GLU A C 1
ATOM 847 O O . GLU A 1 106 ? -12.427 -7.165 1.059 1.00 86.69 106 GLU A O 1
ATOM 852 N N . LEU A 1 107 ? -10.843 -8.719 1.444 1.00 86.50 107 LEU A N 1
ATOM 853 C CA . LEU A 1 107 ? -9.726 -8.005 0.835 1.00 86.50 107 LEU A CA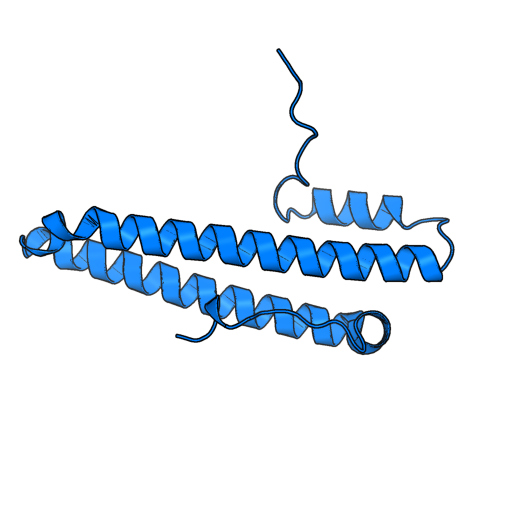 1
ATOM 854 C C . LEU A 1 107 ? -9.050 -8.959 -0.142 1.00 86.50 107 LEU A C 1
ATOM 856 O O . LEU A 1 107 ? -8.625 -10.042 0.257 1.00 86.50 107 LEU A O 1
ATOM 860 N N . ASP A 1 108 ? -8.930 -8.549 -1.399 1.00 87.19 108 ASP A N 1
ATOM 861 C CA . ASP A 1 108 ? -8.172 -9.302 -2.392 1.00 87.19 108 ASP A CA 1
ATOM 862 C C . ASP A 1 108 ? -6.676 -8.992 -2.225 1.00 87.19 108 ASP A C 1
ATOM 864 O O . ASP A 1 108 ? -6.213 -7.887 -2.522 1.00 87.19 108 ASP A O 1
ATOM 868 N N . LEU A 1 109 ? -5.938 -9.971 -1.701 1.00 88.00 109 LEU A N 1
ATOM 869 C CA . LEU A 1 109 ? -4.516 -9.881 -1.358 1.00 88.00 109 LEU A CA 1
ATOM 870 C C . LEU A 1 109 ? -3.628 -10.727 -2.283 1.00 88.00 109 LEU A C 1
ATOM 872 O O . LEU A 1 109 ? -2.434 -10.849 -2.026 1.00 88.00 109 LEU A O 1
ATOM 876 N N . THR A 1 110 ? -4.183 -11.273 -3.367 1.00 89.50 110 THR A N 1
ATOM 877 C CA . THR A 1 110 ? -3.477 -12.171 -4.303 1.00 89.50 110 THR A CA 1
ATOM 878 C C . THR A 1 110 ? -2.201 -11.553 -4.884 1.00 89.50 110 THR A C 1
ATOM 880 O O . THR A 1 110 ? -1.204 -12.233 -5.082 1.00 89.50 110 THR A O 1
ATOM 883 N N . PHE A 1 111 ? -2.166 -10.232 -5.076 1.00 85.25 111 PHE A N 1
ATOM 884 C CA . PHE A 1 111 ? -0.987 -9.501 -5.564 1.00 85.25 111 PHE A CA 1
ATOM 885 C C . PHE A 1 111 ? 0.208 -9.494 -4.586 1.00 85.25 111 PHE A C 1
ATOM 887 O O . PHE A 1 111 ? 1.334 -9.167 -4.971 1.00 85.25 111 PHE A O 1
ATOM 894 N N . LEU A 1 112 ? -0.025 -9.838 -3.316 1.00 86.69 112 LEU A N 1
ATOM 895 C CA . LEU A 1 112 ? 1.013 -10.010 -2.300 1.00 86.69 112 LEU A CA 1
ATOM 896 C C . LEU A 1 112 ? 1.549 -11.446 -2.244 1.00 86.69 112 LEU A C 1
ATOM 898 O O . LEU A 1 112 ? 2.529 -11.690 -1.534 1.00 86.69 112 LEU A O 1
ATOM 902 N N . GLU A 1 113 ? 0.922 -12.380 -2.958 1.00 78.38 113 GLU A N 1
ATOM 903 C CA . GLU A 1 113 ? 1.360 -13.766 -3.091 1.00 78.38 113 GLU A CA 1
ATOM 904 C C . GLU A 1 113 ? 2.401 -13.834 -4.221 1.00 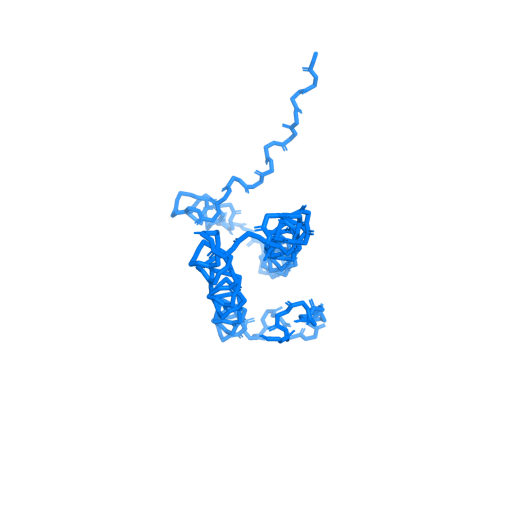78.38 113 GLU A C 1
ATOM 906 O O . GLU A 1 113 ? 2.152 -13.429 -5.359 1.00 78.38 113 GLU A O 1
ATOM 911 N N . GLY A 1 114 ? 3.627 -14.240 -3.883 1.00 64.12 114 GLY A N 1
ATOM 912 C CA . GLY A 1 114 ? 4.770 -14.262 -4.805 1.00 64.12 114 GLY A CA 1
ATOM 913 C C . GLY A 1 114 ? 6.102 -13.934 -4.152 1.00 64.12 114 GLY A C 1
ATOM 914 O O . GLY A 1 114 ? 6.126 -13.118 -3.196 1.00 64.12 114 GLY A O 1
#